Protein AF-A0A1G3L450-F1 (afdb_monomer_lite)

Radius of gyration: 28.8 Å; chains: 1; bounding box: 37×77×89 Å

Secondary structure (DSSP, 8-state):
----------------PPPPPPP-PPPP-----------------------S-------HHHHHHHHHHHHHHHHHHHHHHHTT-HHHHHTTB-HHHHHHHH-HHHHHHHHTSHHHHHTT----SHHHHIIIIIHHHHTT----EEEESSSSEEEEEEEETTEEEEEEEEEEETTEEEE---

Foldseek 3Di:
DDDDDDDDDDDDDDDDDDDDDDDDDDDDDDDDDDDDDDDDDDPPPPPPDDPDPPFADDDPVVFVVVLVQVQVVLVVLLVCLLVLVVVVNCVQADPQRQCQLADQVNQQVVCPPPVNVVVVHGGNGSSSCSNVPVSVPRNDFGFDHWGDPYPFWIFTWGADPNDIDTPFIWGDDDPDIGGHDD

Structure (mmCIF, N/CA/C/O backbone):
data_AF-A0A1G3L450-F1
#
_entry.id   AF-A0A1G3L450-F1
#
loop_
_atom_site.group_PDB
_atom_site.id
_atom_site.type_symbol
_atom_site.label_atom_id
_atom_site.label_alt_id
_atom_site.label_comp_id
_atom_site.label_asym_id
_atom_site.label_entity_id
_atom_site.label_seq_id
_atom_site.pdbx_PDB_ins_code
_atom_site.Cartn_x
_atom_site.Cartn_y
_atom_site.Cartn_z
_atom_site.occupancy
_atom_site.B_iso_or_equiv
_atom_site.auth_seq_id
_atom_site.auth_comp_id
_atom_site.auth_asym_id
_atom_site.auth_atom_id
_atom_site.pdbx_PDB_model_num
ATOM 1 N N . MET A 1 1 ? -15.909 -60.855 -28.533 1.00 38.84 1 MET A N 1
ATOM 2 C CA . MET A 1 1 ? -14.918 -61.752 -27.891 1.00 38.84 1 MET A CA 1
ATOM 3 C C . MET A 1 1 ? -14.149 -60.898 -26.885 1.00 38.84 1 MET A C 1
ATOM 5 O O . MET A 1 1 ? -13.525 -59.952 -27.328 1.00 38.84 1 MET A O 1
ATOM 9 N N . ARG A 1 2 ? -14.494 -60.911 -25.582 1.00 42.00 2 ARG A N 1
ATOM 10 C CA . ARG A 1 2 ? -13.976 -61.802 -24.503 1.00 42.00 2 ARG A CA 1
ATOM 11 C C . ARG A 1 2 ? -12.429 -61.745 -24.442 1.00 42.00 2 ARG A C 1
ATOM 13 O O . ARG A 1 2 ? -11.820 -62.036 -25.458 1.00 42.00 2 ARG A O 1
ATOM 20 N N . PHE A 1 3 ? -11.741 -61.365 -23.359 1.00 41.94 3 PHE A N 1
ATOM 21 C CA . PHE A 1 3 ? -11.877 -61.747 -21.943 1.00 41.94 3 PHE A CA 1
ATOM 22 C C . PHE A 1 3 ? -11.215 -60.715 -20.989 1.00 41.94 3 PHE A C 1
ATOM 24 O O . PHE A 1 3 ? -10.187 -60.141 -21.332 1.00 41.94 3 PHE A O 1
ATOM 31 N N . TYR A 1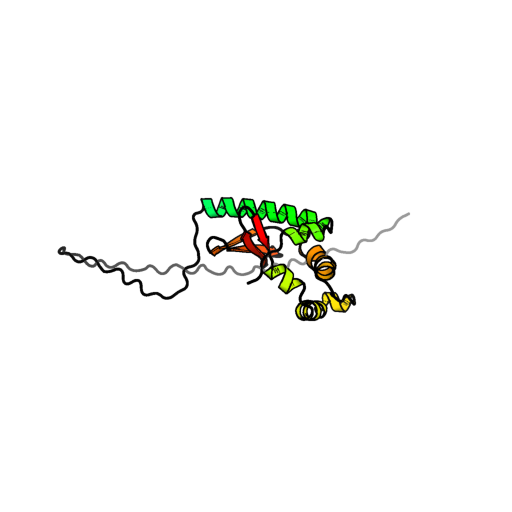 4 ? -11.778 -60.553 -19.782 1.00 45.44 4 TYR A N 1
ATOM 32 C CA . TYR A 1 4 ? -11.133 -59.997 -18.570 1.00 45.44 4 TYR A CA 1
ATOM 33 C C . TYR A 1 4 ? -10.394 -61.106 -17.787 1.00 45.44 4 TYR A C 1
ATOM 35 O O . TYR A 1 4 ? -10.756 -62.278 -17.928 1.00 45.44 4 TYR A O 1
ATOM 43 N N . PRO A 1 5 ? -9.418 -60.748 -16.929 1.00 58.28 5 PRO A N 1
ATOM 44 C CA . PRO A 1 5 ? -9.552 -60.959 -15.465 1.00 58.28 5 PRO A CA 1
ATOM 45 C C . PRO A 1 5 ? -9.053 -59.717 -14.675 1.00 58.28 5 PRO A C 1
ATOM 47 O O . PRO A 1 5 ? -8.165 -59.020 -15.148 1.00 58.28 5 PRO A O 1
ATOM 50 N N . LEU A 1 6 ? -9.624 -59.221 -13.565 1.00 47.88 6 LEU A N 1
ATOM 51 C CA . LEU A 1 6 ? -10.053 -59.770 -12.260 1.00 47.88 6 LEU A CA 1
ATOM 52 C C . LEU A 1 6 ? -8.926 -60.353 -11.392 1.00 47.88 6 LEU A C 1
ATOM 54 O O . LEU A 1 6 ? -8.751 -61.557 -11.457 1.00 47.88 6 LEU A O 1
ATOM 58 N N . ILE A 1 7 ? -8.260 -59.530 -10.556 1.00 49.66 7 ILE A N 1
ATOM 59 C CA . ILE A 1 7 ? -7.525 -59.830 -9.288 1.00 49.66 7 ILE A CA 1
ATOM 60 C C . ILE A 1 7 ? -7.244 -58.454 -8.623 1.00 49.66 7 ILE A C 1
ATOM 62 O O . ILE A 1 7 ? -6.901 -57.529 -9.347 1.00 49.66 7 ILE A O 1
ATOM 66 N N . ALA A 1 8 ? -7.307 -58.157 -7.323 1.00 47.38 8 ALA A N 1
ATOM 67 C CA . ALA A 1 8 ? -7.872 -58.757 -6.121 1.00 47.38 8 ALA A CA 1
ATOM 68 C C . ALA A 1 8 ? -8.053 -57.620 -5.095 1.00 47.38 8 ALA A C 1
ATOM 70 O O . ALA A 1 8 ? -7.337 -56.618 -5.112 1.00 47.38 8 ALA A O 1
ATOM 71 N N . ALA A 1 9 ? -9.015 -57.806 -4.199 1.00 48.72 9 ALA A N 1
ATOM 72 C CA . ALA A 1 9 ? -9.218 -57.002 -3.008 1.00 48.72 9 ALA A CA 1
ATOM 73 C C . ALA A 1 9 ? -8.023 -57.109 -2.044 1.00 48.72 9 ALA A C 1
ATOM 75 O O . ALA A 1 9 ? -7.491 -58.199 -1.844 1.00 48.72 9 ALA A O 1
ATOM 76 N N . SER A 1 10 ? -7.662 -56.008 -1.384 1.00 48.69 10 SER A N 1
ATOM 77 C CA . SER A 1 10 ? -7.021 -56.079 -0.070 1.00 48.69 10 SER A CA 1
ATOM 78 C C . SER A 1 10 ? -7.322 -54.817 0.731 1.00 48.69 10 SER A C 1
ATOM 80 O O . SER A 1 10 ? -6.729 -53.757 0.541 1.00 48.69 10 SER A O 1
ATOM 82 N N . SER A 1 11 ? -8.321 -54.951 1.598 1.00 50.66 11 SER A N 1
ATOM 83 C CA . SER A 1 11 ? -8.621 -54.030 2.682 1.00 50.66 11 SER A CA 1
ATOM 84 C C . SER A 1 11 ? -7.479 -54.065 3.692 1.00 50.66 11 SER A C 1
ATOM 86 O O . SER A 1 11 ? -7.188 -55.123 4.246 1.00 50.66 11 SER A O 1
ATOM 88 N N . PHE A 1 12 ? -6.884 -52.914 3.995 1.00 51.00 12 PHE A N 1
ATOM 89 C CA . PHE A 1 12 ? -6.103 -52.749 5.215 1.00 51.00 12 PHE A CA 1
ATOM 90 C C . PHE A 1 12 ? -6.686 -51.586 6.017 1.00 51.00 12 PHE A C 1
ATOM 92 O O . PHE A 1 12 ? -6.428 -50.414 5.751 1.00 51.00 12 PHE A O 1
ATOM 99 N N . LEU A 1 13 ? -7.538 -51.949 6.978 1.00 51.47 13 LEU A N 1
ATOM 100 C CA . LEU A 1 13 ? -7.906 -51.104 8.105 1.00 51.47 13 LEU A CA 1
ATOM 101 C C . LEU A 1 13 ? -6.636 -50.845 8.928 1.00 51.47 13 LEU A C 1
ATOM 103 O O . LEU A 1 13 ? -6.092 -51.776 9.516 1.00 51.47 13 LEU A O 1
ATOM 107 N N . PHE A 1 14 ? -6.212 -49.589 9.035 1.00 53.44 14 PHE A N 1
ATOM 108 C CA . PHE A 1 14 ? -5.390 -49.133 10.154 1.00 53.44 14 PHE A CA 1
ATOM 109 C C . PHE A 1 14 ? -6.150 -48.038 10.897 1.00 53.44 14 PHE A C 1
ATOM 111 O O . PHE A 1 14 ? -6.186 -46.875 10.501 1.00 53.44 14 PHE A O 1
ATOM 118 N N . LEU A 1 15 ? -6.795 -48.465 11.980 1.00 52.72 15 LEU A N 1
ATOM 119 C CA . LEU A 1 15 ? -7.301 -47.614 13.044 1.00 52.72 15 LEU A CA 1
ATOM 120 C C . LEU A 1 15 ? -6.096 -47.110 13.849 1.00 52.72 15 LEU A C 1
ATOM 122 O O . LEU A 1 15 ? -5.548 -47.851 14.660 1.00 52.72 15 LEU A O 1
ATOM 126 N N . PHE A 1 16 ? -5.694 -45.856 13.650 1.00 52.50 16 PHE A N 1
ATOM 127 C CA . PHE A 1 16 ? -4.880 -45.138 14.629 1.00 52.50 16 PHE A CA 1
ATOM 128 C C . PHE A 1 16 ? -5.783 -44.156 15.369 1.00 52.50 16 PHE A C 1
ATOM 130 O O . PHE A 1 16 ? -6.000 -43.022 14.947 1.00 52.50 16 PHE A O 1
ATOM 137 N N . GLY A 1 17 ? -6.354 -44.646 16.471 1.00 45.62 17 GLY A N 1
ATOM 138 C CA . GLY A 1 17 ? -6.965 -43.808 17.490 1.00 45.62 17 GLY A CA 1
ATOM 139 C C . GLY A 1 17 ? -5.877 -42.989 18.177 1.00 45.62 17 GLY A C 1
ATOM 140 O O . GLY A 1 17 ? -4.948 -43.547 18.756 1.00 45.62 17 GLY A O 1
ATOM 141 N N . CYS A 1 18 ? -5.987 -41.665 18.097 1.00 52.97 18 CYS A N 1
ATOM 142 C CA . CYS A 1 18 ? -5.176 -40.763 18.899 1.00 52.97 18 CYS A CA 1
ATOM 143 C C . CYS A 1 18 ? -5.805 -40.694 20.306 1.00 52.97 18 CYS A C 1
ATOM 145 O O . CYS A 1 18 ? -6.993 -40.369 20.409 1.00 52.97 18 CYS A O 1
ATOM 147 N N . PRO A 1 19 ? -5.078 -41.046 21.380 1.00 56.50 19 PRO A N 1
ATOM 148 C CA . PRO A 1 19 ? -5.605 -41.005 22.736 1.00 56.50 19 PRO A CA 1
ATOM 149 C C . PRO A 1 19 ? -5.961 -39.569 23.140 1.00 56.50 19 PRO A C 1
ATOM 151 O O . PRO A 1 19 ? -5.159 -38.644 23.025 1.00 56.50 19 PRO A O 1
ATOM 154 N N . SER A 1 20 ? -7.196 -39.416 23.619 1.00 55.06 20 SER A N 1
ATOM 155 C CA . SER A 1 20 ? -7.748 -38.196 24.200 1.00 55.06 20 SER A CA 1
ATOM 156 C C . SER A 1 20 ? -6.880 -37.713 25.364 1.00 55.06 20 SER A C 1
ATOM 158 O O . SER A 1 20 ? -6.694 -38.427 26.348 1.00 55.06 20 SER A O 1
ATOM 160 N N . VAL A 1 21 ? -6.386 -36.479 25.267 1.00 68.25 21 VAL A N 1
ATOM 161 C CA . VAL A 1 21 ? -5.742 -35.758 26.371 1.00 68.25 21 VAL A CA 1
ATOM 162 C C . VAL A 1 21 ? -6.796 -35.506 27.461 1.00 68.25 21 VAL A C 1
ATOM 164 O O . VAL A 1 21 ? -7.878 -35.008 27.136 1.00 68.25 21 VAL A O 1
ATOM 167 N N . PRO A 1 22 ? -6.545 -35.849 28.736 1.00 67.62 22 PRO A N 1
ATOM 168 C CA . PRO A 1 22 ? -7.497 -35.571 29.803 1.00 67.62 22 PRO A CA 1
ATOM 169 C C . PRO A 1 22 ? -7.557 -34.059 30.097 1.00 67.62 22 PRO A C 1
ATOM 171 O O . PRO A 1 22 ? -6.515 -33.397 30.130 1.00 67.62 22 PRO A O 1
ATOM 174 N N . PRO A 1 23 ? -8.753 -33.493 30.331 1.00 58.28 23 PRO A N 1
ATOM 175 C CA . PRO A 1 23 ? -8.904 -32.092 30.699 1.00 58.28 23 PRO A CA 1
ATOM 176 C C . PRO A 1 23 ? -8.282 -31.835 32.075 1.00 58.28 23 PRO A C 1
ATOM 178 O O . PRO A 1 23 ? -8.547 -32.544 33.045 1.00 58.28 23 PRO A O 1
ATOM 181 N N . LYS A 1 24 ? -7.449 -30.795 32.156 1.00 52.53 24 LYS A N 1
ATOM 182 C CA . LYS A 1 24 ? -6.874 -30.301 33.407 1.00 52.53 24 LYS A CA 1
ATOM 183 C C . LYS A 1 24 ? -8.011 -29.724 34.251 1.00 52.53 24 LYS A C 1
ATOM 185 O O . LYS A 1 24 ? -8.557 -28.674 33.923 1.00 52.53 24 LYS A O 1
ATOM 190 N N . THR A 1 25 ? -8.388 -30.441 35.303 1.00 58.53 25 THR A N 1
ATOM 191 C CA . THR A 1 25 ? -9.380 -30.012 36.290 1.00 58.53 25 THR A CA 1
ATOM 192 C C . THR A 1 25 ? -8.998 -28.633 36.842 1.00 58.53 25 THR A C 1
ATOM 194 O O . THR A 1 25 ? -7.831 -28.439 37.202 1.00 58.53 25 THR A O 1
ATOM 197 N N . PRO A 1 26 ? -9.927 -27.663 36.918 1.00 55.09 26 PRO A N 1
ATOM 198 C CA . PRO A 1 26 ? -9.661 -26.406 37.599 1.00 55.09 26 PRO A CA 1
ATOM 199 C C . PRO A 1 26 ? -9.478 -26.682 39.093 1.00 55.09 26 PRO A C 1
ATOM 201 O O . PRO A 1 26 ? -10.308 -27.339 39.722 1.00 55.09 26 PRO A O 1
ATOM 204 N N . VAL A 1 27 ? -8.361 -26.208 39.642 1.00 54.88 27 VAL A N 1
ATOM 205 C CA . VAL A 1 27 ? -8.079 -26.237 41.079 1.00 54.88 27 VAL A CA 1
ATOM 206 C C . VAL A 1 27 ? -9.135 -25.373 41.781 1.00 54.88 27 VAL A C 1
ATOM 208 O O . VAL A 1 27 ? -9.261 -24.197 41.431 1.00 54.88 27 VAL A O 1
ATOM 211 N N . PRO A 1 28 ? -9.902 -25.915 42.741 1.00 47.66 28 PRO A N 1
ATOM 212 C CA . PRO A 1 28 ? -10.800 -25.119 43.568 1.00 47.66 28 PRO A CA 1
ATOM 213 C C . PRO A 1 28 ? -9.979 -24.155 44.427 1.00 47.66 28 PRO A C 1
ATOM 215 O O . PRO A 1 28 ? -9.139 -24.585 45.216 1.00 47.66 28 PRO A O 1
ATOM 218 N N . VAL A 1 29 ? -10.200 -22.851 44.265 1.00 52.44 29 VAL A N 1
ATOM 219 C CA . VAL A 1 29 ? -9.682 -21.857 45.207 1.00 52.44 29 VAL A CA 1
ATOM 220 C C . VAL A 1 29 ? -10.580 -21.910 46.438 1.00 52.44 29 VAL A C 1
ATOM 222 O O . VAL A 1 29 ? -11.755 -21.553 46.385 1.00 52.44 29 VAL A O 1
ATOM 225 N N . GLU A 1 30 ? -10.022 -22.427 47.524 1.00 56.81 30 GLU A N 1
ATOM 226 C CA . GLU A 1 30 ? -10.624 -22.475 48.849 1.00 56.81 30 GLU A CA 1
ATOM 227 C C . GLU A 1 30 ? -10.837 -21.043 49.362 1.00 56.81 30 GLU A C 1
ATOM 229 O O . GLU A 1 30 ? -9.890 -20.319 49.669 1.00 56.81 30 GLU A O 1
ATOM 234 N N . VAL A 1 31 ? -12.098 -20.611 49.400 1.00 49.47 31 VAL A N 1
ATOM 235 C CA . VAL A 1 31 ? -12.506 -19.347 50.014 1.00 49.47 31 VAL A CA 1
ATOM 236 C C . VAL A 1 31 ? -12.701 -19.613 51.499 1.00 49.47 31 VAL A C 1
ATOM 238 O O . VAL A 1 31 ? -13.684 -20.247 51.879 1.00 49.47 31 VAL A O 1
ATOM 241 N N . ASN A 1 32 ? -11.789 -19.121 52.337 1.00 42.22 32 ASN A N 1
ATOM 242 C CA . ASN A 1 32 ? -12.030 -19.042 53.775 1.00 42.22 32 ASN A CA 1
ATOM 243 C C . ASN A 1 32 ? -12.382 -17.593 54.162 1.00 42.22 32 ASN A C 1
ATOM 245 O O . ASN A 1 32 ? -11.710 -16.666 53.700 1.00 42.22 32 ASN A O 1
ATOM 249 N N . PRO A 1 33 ? -13.441 -17.367 54.962 1.00 49.62 33 PRO A N 1
ATOM 250 C CA . PRO A 1 33 ? -13.983 -16.041 55.203 1.00 49.62 33 PRO A CA 1
ATOM 251 C C . PRO A 1 33 ? -13.244 -15.372 56.363 1.00 49.62 33 PRO A C 1
ATOM 253 O O . PRO A 1 33 ? -13.138 -15.940 57.449 1.00 49.62 33 PRO A O 1
ATOM 256 N N . VAL A 1 34 ? -12.783 -14.136 56.168 1.00 41.06 34 VAL A N 1
ATOM 257 C CA . VAL A 1 34 ? -12.392 -13.272 57.288 1.00 41.06 34 VAL A CA 1
ATOM 258 C C . VAL A 1 34 ? -13.417 -12.157 57.412 1.00 41.06 34 VAL A C 1
ATOM 260 O O . VAL A 1 34 ? -13.650 -11.369 56.499 1.00 41.06 34 VAL A O 1
ATOM 263 N N . ILE A 1 35 ? -14.075 -12.197 58.563 1.00 38.91 35 ILE A N 1
ATOM 264 C CA . ILE A 1 35 ? -15.167 -11.353 59.027 1.00 38.91 35 ILE A CA 1
ATOM 265 C C . ILE A 1 35 ? -14.649 -9.927 59.271 1.00 38.91 35 ILE A C 1
ATOM 267 O O . ILE A 1 35 ? -13.615 -9.732 59.907 1.00 38.91 35 ILE A O 1
ATOM 271 N N . VAL A 1 36 ? -15.399 -8.948 58.763 1.00 44.38 36 VAL A N 1
ATOM 272 C CA . VAL A 1 36 ? -15.220 -7.497 58.960 1.00 44.38 36 VAL A CA 1
ATOM 273 C C . VAL A 1 36 ? -15.537 -7.120 60.417 1.00 44.38 36 VAL A C 1
ATOM 275 O O . VAL A 1 36 ? -16.415 -7.739 61.024 1.00 44.38 36 VAL A O 1
ATOM 278 N N . PRO A 1 37 ? -14.930 -6.055 60.966 1.00 44.12 37 PRO A N 1
ATOM 279 C CA . PRO A 1 37 ? -15.803 -4.930 61.307 1.00 44.12 37 PRO A CA 1
ATOM 280 C C . PRO A 1 37 ? -15.290 -3.552 60.859 1.00 44.12 37 PRO A C 1
ATOM 282 O O . PRO A 1 37 ? -14.105 -3.241 60.874 1.00 44.12 37 PRO A O 1
ATOM 285 N N . ASP A 1 38 ? -16.292 -2.779 60.462 1.00 40.66 38 ASP A N 1
ATOM 286 C CA . ASP A 1 38 ? -16.395 -1.424 59.930 1.00 40.66 38 ASP A CA 1
ATOM 287 C C . ASP A 1 38 ? -15.655 -0.305 60.703 1.00 40.66 38 ASP A C 1
ATOM 289 O O . ASP A 1 38 ? -15.667 -0.284 61.934 1.00 40.66 38 ASP A O 1
ATOM 293 N N . ALA A 1 39 ? -15.090 0.648 59.945 1.00 41.28 39 ALA A N 1
ATOM 294 C CA . ALA A 1 39 ? -15.322 2.103 60.039 1.00 41.28 39 ALA A CA 1
ATOM 295 C C . ALA A 1 39 ? -14.060 2.988 59.903 1.00 41.28 39 ALA A C 1
ATOM 297 O O . ALA A 1 39 ? -13.070 2.817 60.609 1.00 41.28 39 ALA A O 1
ATOM 298 N N . ALA A 1 40 ? -14.229 4.035 59.081 1.00 38.66 40 ALA A N 1
ATOM 299 C CA . ALA A 1 40 ? -13.480 5.298 58.970 1.00 38.66 40 ALA A CA 1
ATOM 300 C C . ALA A 1 40 ? -12.525 5.458 57.766 1.00 38.66 40 ALA A C 1
ATOM 302 O O . ALA A 1 40 ? -11.411 4.951 57.750 1.00 38.66 40 ALA A O 1
ATOM 303 N N . ASN A 1 41 ? -13.007 6.255 56.797 1.00 46.41 41 ASN A N 1
ATOM 304 C CA . ASN A 1 41 ? -12.290 7.195 55.923 1.00 46.41 41 ASN A CA 1
ATOM 305 C C . ASN A 1 41 ? -10.787 6.966 55.726 1.00 46.41 41 ASN A C 1
ATOM 307 O O . ASN A 1 41 ? -10.017 7.210 56.647 1.00 46.41 41 ASN A O 1
ATOM 311 N N . HIS A 1 42 ? -10.390 6.671 54.490 1.00 39.59 42 HIS A N 1
ATOM 312 C CA . HIS A 1 42 ? -9.434 7.449 53.691 1.00 39.59 42 HIS A CA 1
ATOM 313 C C . HIS A 1 42 ? -9.530 6.910 52.259 1.00 39.59 42 HIS A C 1
ATOM 315 O O . HIS A 1 42 ? -9.377 5.708 52.044 1.00 39.59 42 HIS A O 1
ATOM 321 N N . ASP A 1 43 ? -9.802 7.785 51.291 1.00 50.69 43 ASP A N 1
ATOM 322 C CA . ASP A 1 43 ? -9.648 7.460 49.875 1.00 50.69 43 ASP A CA 1
ATOM 323 C C . ASP A 1 43 ? -8.242 6.886 49.645 1.00 50.69 43 ASP A C 1
ATOM 325 O O . ASP A 1 43 ? -7.252 7.554 49.974 1.00 50.69 43 ASP A O 1
ATOM 329 N N . PRO A 1 44 ? -8.089 5.682 49.069 1.00 44.09 44 PRO A N 1
ATOM 330 C CA . PRO A 1 44 ? -6.796 5.278 48.570 1.00 44.09 44 PRO A CA 1
ATOM 331 C C . PRO A 1 44 ? -6.544 6.092 47.305 1.00 44.09 44 PRO A C 1
ATOM 333 O O . PRO A 1 44 ? -7.145 5.854 46.254 1.00 44.09 44 PRO A O 1
ATOM 336 N N . ILE A 1 45 ? -5.639 7.065 47.435 1.00 43.00 45 ILE A N 1
ATOM 337 C CA . ILE A 1 45 ? -4.822 7.606 46.350 1.00 43.00 45 ILE A CA 1
ATOM 338 C C . ILE A 1 45 ? -4.552 6.453 45.386 1.00 43.00 45 ILE A C 1
ATOM 340 O O . ILE A 1 45 ? -3.847 5.505 45.730 1.00 43.00 45 ILE A O 1
ATOM 344 N N . THR A 1 46 ? -5.160 6.501 44.200 1.00 37.84 46 THR A N 1
ATOM 345 C CA . THR A 1 46 ? -4.825 5.554 43.144 1.00 37.84 46 THR A CA 1
ATOM 346 C C . THR A 1 46 ? -3.405 5.885 42.723 1.00 37.84 46 THR A C 1
ATOM 348 O O . THR A 1 46 ? -3.155 6.812 41.955 1.00 37.84 46 THR A O 1
ATOM 351 N N . THR A 1 47 ? -2.463 5.150 43.303 1.00 39.62 47 THR A N 1
ATOM 352 C CA . THR A 1 47 ? -1.090 5.033 42.843 1.00 39.62 47 THR A CA 1
ATOM 353 C C . THR A 1 47 ? -1.136 4.437 41.440 1.00 39.62 47 THR A C 1
ATOM 355 O O . THR A 1 47 ? -1.095 3.225 41.261 1.00 39.62 47 THR A O 1
ATOM 358 N N . ILE A 1 48 ? -1.273 5.286 40.424 1.00 45.62 48 ILE A N 1
ATOM 359 C CA . ILE A 1 48 ? -0.925 4.922 39.052 1.00 45.62 48 ILE A CA 1
ATOM 360 C C . ILE A 1 48 ? 0.589 5.017 38.946 1.00 45.62 48 ILE A C 1
ATOM 362 O O . ILE A 1 48 ? 1.145 6.016 38.503 1.00 45.62 48 ILE A O 1
ATOM 366 N N . ASP A 1 49 ? 1.244 3.955 39.398 1.00 46.00 49 ASP A N 1
ATOM 367 C CA . ASP A 1 49 ? 2.567 3.608 38.917 1.00 46.00 49 ASP A CA 1
ATOM 368 C C . ASP A 1 49 ? 2.439 2.290 38.155 1.00 46.00 49 ASP A C 1
ATOM 370 O O . ASP A 1 49 ? 2.224 1.220 38.724 1.00 46.00 49 ASP A O 1
ATOM 374 N N . THR A 1 50 ? 2.441 2.384 36.831 1.00 41.72 50 THR A N 1
ATOM 375 C CA . THR A 1 50 ? 2.783 1.272 35.941 1.00 41.72 50 THR A CA 1
ATOM 376 C C . THR A 1 50 ? 3.104 1.860 34.580 1.00 41.72 50 THR A C 1
ATOM 378 O O . THR A 1 50 ? 2.254 2.075 33.717 1.00 41.72 50 THR A O 1
ATOM 381 N N . THR A 1 51 ? 4.388 2.155 34.422 1.00 51.91 51 THR A N 1
ATOM 382 C CA . THR A 1 51 ? 5.027 2.479 33.152 1.00 51.91 51 THR A CA 1
ATOM 383 C C . THR A 1 51 ? 4.989 1.236 32.258 1.00 51.91 51 THR A C 1
ATOM 385 O O . THR A 1 51 ? 5.934 0.456 32.194 1.00 51.91 51 THR A O 1
ATOM 388 N N . GLN A 1 52 ? 3.857 1.030 31.591 1.00 43.09 52 GLN A N 1
ATOM 389 C CA . GLN A 1 52 ? 3.685 0.113 30.471 1.00 43.09 52 GLN A CA 1
ATOM 390 C C . GLN A 1 52 ? 2.883 0.891 29.419 1.00 43.09 52 GLN A C 1
ATOM 392 O O . GLN A 1 52 ? 1.861 1.474 29.786 1.00 43.09 52 GLN A O 1
ATOM 397 N N . PRO A 1 53 ? 3.330 0.988 28.150 1.00 47.06 53 PRO A N 1
ATOM 398 C CA . PRO A 1 53 ? 2.598 1.744 27.140 1.00 47.06 53 PRO A CA 1
ATOM 399 C C . PRO A 1 53 ? 1.174 1.195 27.056 1.00 47.06 53 PRO A C 1
ATOM 401 O O . PRO A 1 53 ? 0.976 0.037 26.683 1.00 47.06 53 PRO A O 1
ATOM 404 N N . GLN A 1 54 ? 0.189 1.990 27.471 1.00 56.00 54 GLN A N 1
ATOM 405 C CA . GLN A 1 54 ? -1.206 1.597 27.346 1.00 56.00 54 GLN A CA 1
ATOM 406 C C . GLN A 1 54 ? -1.502 1.462 25.854 1.00 56.00 54 GLN A C 1
ATOM 408 O O . GLN A 1 54 ? -1.213 2.373 25.077 1.00 56.00 54 GLN A O 1
ATOM 413 N N . ALA A 1 55 ? -2.030 0.306 25.447 1.00 67.69 55 ALA A N 1
ATOM 414 C CA . ALA A 1 55 ? -2.518 0.130 24.089 1.00 67.69 55 ALA A CA 1
ATOM 415 C C . ALA A 1 55 ? -3.527 1.246 23.793 1.00 67.69 55 ALA A C 1
ATOM 417 O O . ALA A 1 55 ? -4.365 1.566 24.638 1.00 67.69 55 ALA A O 1
ATOM 418 N N . PHE A 1 56 ? -3.434 1.858 22.616 1.00 88.50 56 PHE A N 1
ATOM 419 C CA . PHE A 1 56 ? -4.371 2.901 22.238 1.00 88.50 56 PHE A CA 1
ATOM 420 C C . PHE A 1 56 ? -5.738 2.260 21.963 1.00 88.50 56 PHE A C 1
ATOM 422 O O . PHE A 1 56 ? -5.948 1.618 20.934 1.00 88.50 56 PHE A O 1
ATOM 429 N N . VAL A 1 57 ? -6.652 2.382 22.925 1.00 91.62 57 VAL A N 1
ATOM 430 C CA . VAL A 1 57 ? -7.995 1.796 22.860 1.00 91.62 57 VAL A CA 1
ATOM 431 C C . VAL A 1 57 ? -9.001 2.874 22.478 1.00 91.62 57 VAL A C 1
ATOM 433 O O . VAL A 1 57 ? -9.024 3.960 23.052 1.00 91.62 57 VAL A O 1
ATOM 436 N N . VAL A 1 58 ? -9.864 2.545 21.521 1.00 94.94 58 VAL A N 1
ATOM 437 C CA . VAL A 1 58 ? -10.988 3.380 21.084 1.00 94.94 58 VAL A CA 1
ATOM 438 C C . VAL A 1 58 ? -12.315 2.712 21.437 1.00 94.94 58 VAL A C 1
ATOM 440 O O . VAL A 1 58 ? -12.355 1.523 21.755 1.00 94.94 58 VAL A O 1
ATOM 443 N N . SER A 1 59 ? -13.420 3.458 21.366 1.00 97.31 59 SER A N 1
ATOM 444 C CA . SER A 1 59 ? -14.751 2.855 21.476 1.00 97.31 59 SER A CA 1
ATOM 445 C C . SER A 1 59 ? -15.037 1.924 20.291 1.00 97.31 59 SER A C 1
ATOM 447 O O . SER A 1 59 ? -14.502 2.111 19.195 1.00 97.31 59 SER A O 1
ATOM 449 N N . GLN A 1 60 ? -15.934 0.953 20.491 1.00 97.44 60 GLN A N 1
ATOM 450 C CA . GLN A 1 60 ? -16.355 0.032 19.429 1.00 97.44 60 GLN A CA 1
ATOM 451 C C . GLN A 1 60 ? -16.918 0.779 18.211 1.00 97.44 60 GLN A C 1
ATOM 453 O O . GLN A 1 60 ? -16.595 0.451 17.078 1.00 97.44 60 GLN A O 1
ATOM 458 N N . GLU A 1 61 ? -17.688 1.845 18.435 1.00 98.06 61 GLU A N 1
ATOM 459 C CA . GLU A 1 61 ? -18.236 2.674 17.357 1.00 98.06 61 GLU A CA 1
ATOM 460 C C . GLU A 1 61 ? -17.136 3.331 16.504 1.00 98.06 61 GLU A C 1
ATOM 462 O O . GLU A 1 61 ? -17.209 3.331 15.273 1.00 98.06 61 GLU A O 1
ATOM 467 N N . VAL A 1 62 ? -16.092 3.877 17.144 1.00 97.75 62 VAL A N 1
ATOM 468 C CA . VAL A 1 62 ? -14.951 4.474 16.432 1.00 97.75 62 VAL A CA 1
ATOM 469 C C . VAL A 1 62 ? -14.196 3.405 15.651 1.00 97.75 62 VAL A C 1
ATOM 471 O O . VAL A 1 62 ? -13.806 3.659 14.508 1.00 97.75 62 VAL A O 1
ATOM 474 N N . TYR A 1 63 ? -14.024 2.220 16.239 1.00 98.00 63 TYR A N 1
ATOM 475 C CA . TYR A 1 63 ? -13.410 1.080 15.571 1.00 98.00 63 TYR A CA 1
ATOM 476 C C . TYR A 1 63 ? -14.192 0.674 14.320 1.00 98.00 63 TYR A C 1
ATOM 478 O O . TYR A 1 63 ? -13.632 0.701 13.227 1.00 98.00 63 TYR A O 1
ATOM 486 N N . ASP A 1 64 ? -15.484 0.370 14.459 1.00 98.44 64 ASP A N 1
ATOM 487 C CA . ASP A 1 64 ? -16.332 -0.140 13.378 1.00 98.44 64 ASP A CA 1
ATOM 488 C C . ASP A 1 64 ? -16.418 0.854 12.219 1.00 98.44 64 ASP A C 1
ATOM 490 O O . ASP A 1 64 ? -16.262 0.483 11.053 1.00 98.44 64 ASP A O 1
ATOM 494 N N . ARG A 1 65 ? -16.589 2.145 12.531 1.00 98.25 65 ARG A N 1
ATOM 495 C CA . ARG A 1 65 ? -16.586 3.206 11.519 1.00 98.25 65 ARG A CA 1
ATOM 496 C C . ARG A 1 65 ? -15.255 3.258 10.773 1.00 98.25 65 ARG A C 1
ATOM 498 O O . ARG A 1 65 ? -15.237 3.306 9.546 1.00 98.25 65 ARG A O 1
ATOM 505 N N . THR A 1 66 ? -14.143 3.245 11.503 1.00 98.19 66 THR A N 1
ATOM 506 C CA . THR A 1 66 ? -12.803 3.345 10.907 1.00 98.19 66 THR A CA 1
ATOM 507 C C . THR A 1 66 ? -12.464 2.104 10.086 1.00 98.19 66 THR A C 1
ATOM 509 O O . THR A 1 66 ? -11.902 2.219 8.998 1.00 98.19 66 THR A O 1
ATOM 512 N N . PHE A 1 67 ? -12.871 0.922 10.549 1.00 98.56 67 PHE A N 1
ATOM 513 C CA . PHE A 1 67 ? -12.727 -0.330 9.815 1.00 98.56 67 PHE A CA 1
ATOM 514 C C . PHE A 1 67 ? -13.443 -0.258 8.463 1.00 98.56 67 PHE A C 1
ATOM 516 O O . PHE A 1 67 ? -12.833 -0.539 7.434 1.00 98.56 67 PHE A O 1
ATOM 523 N N . GLN A 1 68 ? -14.697 0.204 8.438 1.00 98.50 68 GLN A N 1
ATOM 524 C CA . GLN A 1 68 ? -15.461 0.367 7.196 1.00 98.50 68 GLN A CA 1
ATOM 525 C C . GLN A 1 68 ? -14.833 1.389 6.237 1.00 98.50 68 GLN A C 1
ATOM 527 O O . GLN A 1 68 ? -14.854 1.198 5.020 1.00 98.50 68 GLN A O 1
ATOM 532 N N . GLU A 1 69 ? -14.284 2.492 6.752 1.00 98.31 69 GLU A N 1
ATOM 533 C CA . GLU A 1 69 ? -13.561 3.468 5.928 1.00 98.31 69 GLU A CA 1
ATOM 534 C C . GLU A 1 69 ? -12.319 2.846 5.273 1.00 98.31 69 GLU A C 1
ATOM 536 O O . GLU A 1 69 ? -12.082 3.033 4.077 1.00 98.31 69 GLU A O 1
ATOM 541 N N . ILE A 1 70 ? -11.547 2.076 6.039 1.00 98.62 70 ILE A N 1
ATOM 542 C CA . ILE A 1 70 ? -10.311 1.440 5.571 1.00 98.62 70 ILE A CA 1
ATOM 543 C C . ILE A 1 70 ? -10.610 0.281 4.619 1.00 98.62 70 ILE A C 1
ATOM 545 O O . ILE A 1 70 ? -9.902 0.110 3.630 1.00 98.62 70 ILE A O 1
ATOM 549 N N . GLU A 1 71 ? -11.679 -0.478 4.844 1.00 98.56 71 GLU A N 1
ATOM 550 C CA . GLU A 1 71 ? -12.129 -1.525 3.924 1.00 98.56 71 GLU A CA 1
ATOM 551 C C . GLU A 1 71 ? -12.493 -0.945 2.546 1.00 98.56 71 GLU A C 1
ATOM 553 O O . GLU A 1 71 ? -12.073 -1.467 1.506 1.00 98.56 71 GLU A O 1
ATOM 558 N N . LYS A 1 72 ? -13.201 0.194 2.518 1.00 98.50 72 LYS A N 1
ATOM 559 C CA . LYS A 1 72 ? -13.508 0.925 1.275 1.00 98.50 72 LYS A CA 1
ATOM 560 C C . LYS A 1 72 ? -12.246 1.451 0.593 1.00 98.50 72 LYS A C 1
ATOM 562 O O . LYS A 1 72 ? -12.123 1.347 -0.632 1.00 98.50 72 LYS A O 1
ATOM 567 N N . LEU A 1 73 ? -11.297 1.984 1.369 1.00 98.56 73 LEU A N 1
ATOM 568 C CA . LEU A 1 73 ? -9.992 2.391 0.849 1.00 98.56 73 LEU A CA 1
ATOM 569 C C . LEU A 1 73 ? -9.273 1.199 0.203 1.00 98.56 73 LEU A C 1
ATOM 571 O O . LEU A 1 73 ? -8.851 1.302 -0.943 1.00 98.56 73 LEU A O 1
ATOM 575 N N . ILE A 1 74 ? -9.170 0.063 0.894 1.00 98.50 74 ILE A N 1
ATOM 576 C CA . ILE A 1 74 ? -8.483 -1.135 0.387 1.00 98.50 74 ILE A CA 1
ATOM 577 C C . ILE A 1 74 ? -9.158 -1.661 -0.878 1.00 98.50 74 ILE A C 1
ATOM 579 O O . ILE A 1 74 ? -8.468 -1.986 -1.837 1.00 98.50 74 ILE A O 1
ATOM 583 N N . THR A 1 75 ? -10.489 -1.665 -0.941 1.00 98.44 75 THR A N 1
ATOM 584 C CA . THR A 1 75 ? -11.227 -2.034 -2.163 1.00 98.44 75 THR A CA 1
ATOM 585 C C . THR A 1 75 ? -10.873 -1.118 -3.341 1.00 98.44 75 THR A C 1
ATOM 587 O O . THR A 1 75 ? -10.652 -1.580 -4.465 1.00 98.44 75 THR A O 1
ATOM 590 N N . THR A 1 76 ? -10.759 0.187 -3.080 1.00 98.50 76 THR A N 1
ATOM 591 C CA . THR A 1 76 ? -10.335 1.172 -4.085 1.00 98.50 76 THR A CA 1
ATOM 592 C C . THR A 1 76 ? -8.898 0.906 -4.535 1.00 98.50 76 THR A C 1
ATOM 594 O O . THR A 1 76 ? -8.635 0.807 -5.732 1.00 98.50 76 THR A O 1
ATOM 597 N N . LEU A 1 77 ? -7.975 0.712 -3.588 1.00 98.69 77 LEU A N 1
ATOM 598 C CA . LEU A 1 77 ? -6.574 0.403 -3.871 1.00 98.69 77 LEU A CA 1
ATOM 599 C C . LEU A 1 77 ? -6.432 -0.890 -4.674 1.00 98.69 77 LEU A C 1
ATOM 601 O O . LEU A 1 77 ? -5.712 -0.889 -5.666 1.00 98.69 77 LEU A O 1
ATOM 605 N N . ASN A 1 78 ? -7.139 -1.960 -4.306 1.00 98.69 78 ASN A N 1
ATOM 606 C CA . ASN A 1 78 ? -7.139 -3.226 -5.038 1.00 98.69 78 ASN A CA 1
ATOM 607 C C . ASN A 1 78 ? -7.503 -3.016 -6.509 1.00 98.69 78 ASN A C 1
ATOM 609 O O . ASN A 1 78 ? -6.795 -3.510 -7.380 1.00 98.69 78 ASN A O 1
ATOM 613 N N . THR A 1 79 ? -8.550 -2.228 -6.781 1.00 98.56 79 THR A N 1
ATOM 614 C CA . THR A 1 79 ? -8.975 -1.897 -8.151 1.00 98.56 79 THR A CA 1
ATOM 615 C C . THR A 1 79 ? -7.865 -1.164 -8.905 1.00 98.56 79 THR A C 1
ATOM 617 O O . THR A 1 79 ? -7.436 -1.608 -9.966 1.00 98.56 79 THR A O 1
ATOM 620 N N . LEU A 1 80 ? -7.318 -0.090 -8.324 1.00 98.75 80 LEU A N 1
ATOM 621 C CA . LEU A 1 80 ? -6.231 0.680 -8.943 1.00 98.75 80 LEU A CA 1
ATOM 622 C C . LEU A 1 80 ? -4.980 -0.172 -9.196 1.00 98.75 80 LEU A C 1
ATOM 624 O O . LEU A 1 80 ? -4.324 -0.030 -10.226 1.00 98.75 80 LEU A O 1
ATOM 628 N N . ILE A 1 81 ? -4.647 -1.057 -8.258 1.00 98.69 81 ILE A N 1
ATOM 629 C CA . ILE A 1 81 ? -3.488 -1.945 -8.321 1.00 98.69 81 ILE A CA 1
ATOM 630 C C . ILE A 1 81 ? -3.699 -3.028 -9.388 1.00 98.69 81 ILE A C 1
ATOM 632 O O . ILE A 1 81 ? -2.802 -3.255 -10.201 1.00 98.69 81 ILE A O 1
ATOM 636 N N . ALA A 1 82 ? -4.868 -3.672 -9.426 1.00 98.38 82 ALA A N 1
ATOM 637 C CA . ALA A 1 82 ? -5.212 -4.676 -10.433 1.00 98.38 82 ALA A CA 1
ATOM 638 C C . ALA A 1 82 ? -5.173 -4.086 -11.854 1.00 98.38 82 ALA A C 1
ATOM 640 O O . ALA A 1 82 ? -4.586 -4.689 -12.755 1.00 98.38 82 ALA A O 1
ATOM 641 N N . ASP A 1 83 ? -5.675 -2.859 -12.012 1.00 98.50 83 ASP A N 1
ATOM 642 C CA . ASP A 1 83 ? -5.682 -2.107 -13.272 1.00 98.50 83 ASP A CA 1
ATOM 643 C C . ASP A 1 83 ? -4.344 -1.406 -13.578 1.00 98.50 83 ASP A C 1
ATOM 645 O O . ASP A 1 83 ? -4.220 -0.682 -14.568 1.00 98.50 83 ASP A O 1
ATOM 649 N N . ARG A 1 84 ? -3.320 -1.603 -12.736 1.00 98.50 84 ARG A N 1
ATOM 650 C CA . ARG A 1 84 ? -1.968 -1.028 -12.876 1.00 98.50 84 ARG A CA 1
ATOM 651 C C . ARG A 1 84 ? -1.951 0.506 -12.974 1.00 98.50 84 ARG A C 1
ATOM 653 O O . ARG A 1 84 ? -1.069 1.086 -13.609 1.00 98.50 84 ARG A O 1
ATOM 660 N N . ARG A 1 85 ? -2.888 1.187 -12.313 1.00 98.69 85 ARG A N 1
ATOM 661 C CA . ARG A 1 85 ? -3.031 2.652 -12.323 1.00 98.69 85 ARG A CA 1
ATOM 662 C C . ARG A 1 85 ? -2.073 3.317 -11.335 1.00 98.69 85 ARG A C 1
ATOM 664 O O . ARG A 1 85 ? -2.492 3.853 -10.313 1.00 98.69 85 ARG A O 1
ATOM 671 N N . PHE A 1 86 ? -0.780 3.279 -11.660 1.00 98.62 86 PHE A N 1
ATOM 672 C CA . PHE A 1 86 ? 0.306 3.773 -10.805 1.00 98.62 86 PHE A CA 1
ATOM 673 C C . PHE A 1 86 ? 0.091 5.210 -10.313 1.00 98.62 86 PHE A C 1
ATOM 675 O O . PHE A 1 86 ? 0.158 5.441 -9.109 1.00 98.62 86 PHE A O 1
ATOM 682 N N . ASP A 1 87 ? -0.190 6.161 -11.211 1.00 98.38 87 ASP A N 1
ATOM 683 C CA . ASP A 1 87 ? -0.282 7.576 -10.826 1.00 98.38 87 ASP A CA 1
ATOM 684 C C . ASP A 1 87 ? -1.397 7.820 -9.808 1.00 98.38 87 ASP A C 1
ATOM 686 O O . ASP A 1 87 ? -1.184 8.511 -8.821 1.00 98.38 87 ASP A O 1
ATOM 690 N N . GLN A 1 88 ? -2.543 7.164 -9.985 1.00 98.62 88 GLN A N 1
ATOM 691 C CA . GLN A 1 88 ? -3.656 7.279 -9.047 1.00 98.62 88 GLN A CA 1
ATOM 692 C C . GLN A 1 88 ? -3.410 6.537 -7.740 1.00 98.62 88 GLN A C 1
ATOM 694 O O . GLN A 1 88 ? -3.802 7.008 -6.682 1.00 98.62 88 GLN A O 1
ATOM 699 N N . TRP A 1 89 ? -2.768 5.368 -7.791 1.00 98.69 89 TRP A N 1
ATOM 700 C CA . TRP A 1 89 ? -2.359 4.669 -6.576 1.00 98.69 89 TRP A CA 1
ATOM 701 C C . TRP A 1 89 ? -1.398 5.530 -5.745 1.00 98.69 89 TRP A C 1
ATOM 703 O O . TRP A 1 89 ? -1.518 5.583 -4.522 1.00 98.69 89 TRP A O 1
ATOM 713 N N . LYS A 1 90 ? -0.483 6.246 -6.410 1.00 98.25 90 LYS A N 1
ATOM 714 C CA . LYS A 1 90 ? 0.494 7.125 -5.764 1.00 98.25 90 LYS A CA 1
ATOM 715 C C . LYS A 1 90 ? -0.166 8.266 -4.982 1.00 98.25 90 LYS A C 1
ATOM 717 O O . LYS A 1 90 ? 0.381 8.666 -3.961 1.00 98.25 90 LYS A O 1
ATOM 722 N N . ASP A 1 91 ? -1.344 8.734 -5.396 1.00 97.94 91 ASP A N 1
ATOM 723 C CA . ASP A 1 91 ? -2.094 9.789 -4.693 1.00 97.94 91 ASP A CA 1
ATOM 724 C C . ASP A 1 91 ? -2.579 9.360 -3.291 1.00 97.94 91 ASP A C 1
ATOM 726 O O . ASP A 1 91 ? -2.870 10.205 -2.441 1.00 97.94 91 ASP A O 1
ATOM 730 N N . TYR A 1 92 ? -2.624 8.050 -3.020 1.00 98.31 92 TYR A N 1
ATOM 731 C CA . TYR A 1 92 ? -2.950 7.490 -1.705 1.00 98.31 92 TYR A CA 1
ATOM 732 C C . TYR A 1 92 ? -1.729 7.287 -0.804 1.00 98.31 92 TYR A C 1
ATOM 734 O O . TYR A 1 92 ? -1.881 6.793 0.313 1.00 98.31 92 TYR A O 1
ATOM 742 N N . LEU A 1 93 ? -0.527 7.638 -1.256 1.00 98.25 93 LEU A N 1
ATOM 743 C CA . LEU A 1 93 ? 0.674 7.635 -0.427 1.00 98.25 93 LEU A CA 1
ATOM 744 C C . LEU A 1 93 ? 0.870 9.015 0.194 1.00 98.25 93 LEU A C 1
ATOM 746 O O . LEU A 1 93 ? 0.631 10.045 -0.440 1.00 98.25 93 LEU A O 1
ATOM 750 N N . ASP A 1 94 ? 1.343 9.048 1.431 1.00 97.38 94 ASP A N 1
ATOM 751 C CA . ASP A 1 94 ? 1.881 10.275 1.992 1.00 97.38 94 ASP A CA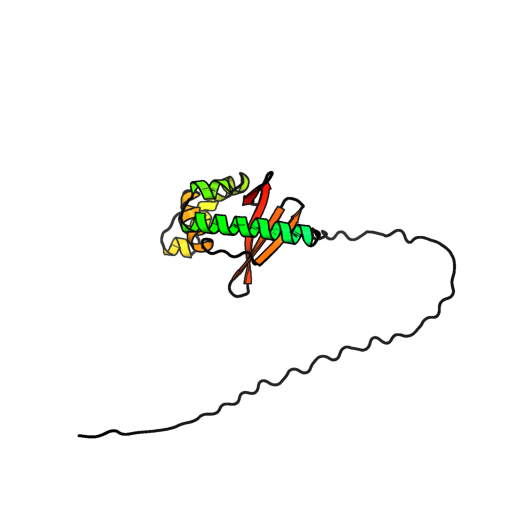 1
ATOM 752 C C . ASP A 1 94 ? 3.335 10.509 1.543 1.00 97.38 94 ASP A C 1
ATOM 754 O O . ASP A 1 94 ? 3.973 9.689 0.871 1.00 97.38 94 ASP A O 1
ATOM 758 N N . THR A 1 95 ? 3.873 11.672 1.908 1.00 96.69 95 THR A N 1
ATOM 759 C CA . THR A 1 95 ? 5.229 12.063 1.519 1.00 96.69 95 THR A CA 1
ATOM 760 C C . THR A 1 95 ? 6.291 11.099 2.055 1.00 96.69 95 THR A C 1
ATOM 762 O O . THR A 1 95 ? 7.254 10.826 1.340 1.00 96.69 95 THR A O 1
ATOM 765 N N . SER A 1 96 ? 6.146 10.568 3.279 1.00 96.31 96 SER A N 1
ATOM 766 C CA . SER A 1 96 ? 7.156 9.664 3.847 1.00 96.31 96 SER A CA 1
ATOM 767 C C . SER A 1 96 ? 7.184 8.331 3.101 1.00 96.31 96 SER A C 1
ATOM 769 O O . SER A 1 96 ? 8.267 7.859 2.746 1.00 96.31 96 SER A O 1
ATOM 771 N N . ALA A 1 97 ? 6.017 7.776 2.761 1.00 97.38 97 ALA A N 1
ATOM 772 C CA . ALA A 1 97 ? 5.917 6.575 1.946 1.00 97.38 97 ALA A CA 1
ATOM 773 C C . ALA A 1 97 ? 6.520 6.780 0.551 1.00 97.38 97 ALA A C 1
ATOM 775 O O . ALA A 1 97 ? 7.311 5.949 0.105 1.00 97.38 97 ALA A O 1
ATOM 776 N N . ILE A 1 98 ? 6.213 7.895 -0.125 1.00 97.69 98 ILE A N 1
ATOM 777 C CA . ILE A 1 98 ? 6.785 8.194 -1.448 1.00 97.69 98 ILE A CA 1
ATOM 778 C C . ILE A 1 98 ? 8.311 8.276 -1.374 1.00 97.69 98 ILE A C 1
ATOM 780 O O . ILE A 1 98 ? 8.986 7.669 -2.207 1.00 97.69 98 ILE A O 1
ATOM 784 N N . LEU A 1 99 ? 8.859 9.001 -0.395 1.00 97.25 99 LEU A N 1
ATOM 785 C CA . LEU A 1 99 ? 10.306 9.169 -0.241 1.00 97.25 99 LEU A CA 1
ATOM 786 C C . LEU A 1 99 ? 11.001 7.834 0.032 1.00 97.25 99 LEU A C 1
ATOM 788 O O . LEU A 1 99 ? 11.972 7.505 -0.644 1.00 97.25 99 LEU A O 1
ATOM 792 N N . SER A 1 100 ? 10.476 7.042 0.968 1.00 96.00 100 SER A N 1
ATOM 793 C CA . SER A 1 100 ? 11.042 5.735 1.306 1.00 96.00 100 SER A CA 1
ATOM 794 C C . SER A 1 100 ? 10.957 4.750 0.135 1.00 96.00 100 SER A C 1
ATOM 796 O O . SER A 1 100 ? 11.948 4.110 -0.205 1.00 96.00 100 SER A O 1
ATOM 798 N N . MET A 1 101 ? 9.812 4.659 -0.548 1.00 96.50 101 MET A N 1
ATOM 799 C CA . MET A 1 101 ? 9.628 3.727 -1.670 1.00 96.50 101 MET A CA 1
ATOM 800 C C . MET A 1 101 ? 10.330 4.174 -2.961 1.00 96.50 101 MET A C 1
ATOM 802 O O . MET A 1 101 ? 10.457 3.376 -3.888 1.00 96.50 101 MET A O 1
ATOM 806 N N . SER A 1 102 ? 10.768 5.432 -3.047 1.00 97.44 102 SER A N 1
ATOM 807 C CA . SER A 1 102 ? 11.539 5.957 -4.184 1.00 97.44 102 SER A CA 1
ATOM 808 C C . SER A 1 102 ? 13.047 5.977 -3.932 1.00 97.44 102 SER A C 1
ATOM 810 O O . SER A 1 102 ? 13.808 6.252 -4.859 1.00 97.44 102 SER A O 1
ATOM 812 N N . ASP A 1 103 ? 13.491 5.712 -2.702 1.00 97.88 103 ASP A N 1
ATOM 813 C CA . ASP A 1 103 ? 14.901 5.747 -2.334 1.00 97.88 103 ASP A CA 1
ATOM 814 C C . ASP A 1 103 ? 15.704 4.667 -3.079 1.00 97.88 103 ASP A C 1
ATOM 816 O O . ASP A 1 103 ? 15.359 3.482 -3.090 1.00 97.88 103 ASP A O 1
ATOM 820 N N . ALA A 1 104 ? 16.813 5.076 -3.699 1.00 98.12 104 ALA A N 1
ATOM 821 C CA . ALA A 1 104 ? 17.607 4.204 -4.559 1.00 98.12 104 ALA A CA 1
ATOM 822 C C . ALA A 1 104 ? 18.221 3.025 -3.791 1.00 98.12 104 ALA A C 1
ATOM 824 O O . ALA A 1 104 ? 18.310 1.920 -4.330 1.00 98.12 104 ALA A O 1
ATOM 825 N N . LYS A 1 105 ? 18.622 3.240 -2.531 1.00 97.81 105 LYS A N 1
ATOM 826 C CA . LYS A 1 105 ? 19.170 2.178 -1.683 1.00 97.81 105 LYS A CA 1
ATOM 827 C C . LYS A 1 105 ? 18.081 1.164 -1.331 1.00 97.81 105 LYS A C 1
ATOM 829 O O . LYS A 1 105 ? 18.281 -0.031 -1.530 1.00 97.81 105 LYS A O 1
ATOM 834 N N . THR A 1 106 ? 16.912 1.639 -0.913 1.00 96.44 106 THR A N 1
ATOM 835 C CA . THR A 1 106 ? 15.735 0.811 -0.617 1.00 96.44 106 THR A CA 1
ATOM 836 C C . THR A 1 106 ? 15.331 -0.033 -1.829 1.00 96.44 106 THR A C 1
ATOM 838 O O . THR A 1 106 ? 15.135 -1.244 -1.721 1.00 96.44 106 THR A O 1
ATOM 841 N N . LEU A 1 107 ? 15.268 0.568 -3.019 1.00 98.38 107 LEU A N 1
ATOM 842 C CA . LEU A 1 107 ? 14.945 -0.142 -4.258 1.00 98.38 107 LEU A CA 1
ATOM 843 C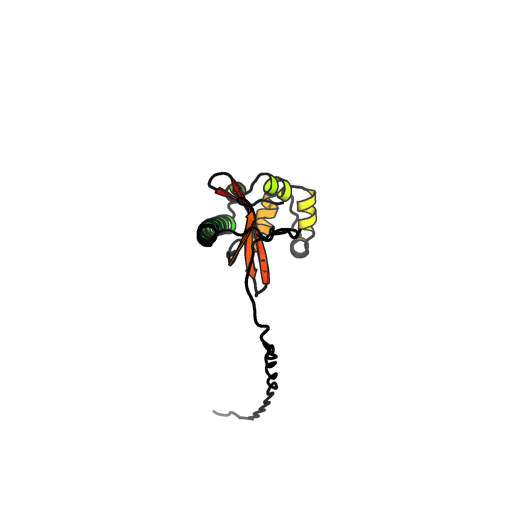 C . LEU A 1 107 ? 16.009 -1.183 -4.637 1.00 98.38 107 LEU A C 1
ATOM 845 O O . LEU A 1 107 ? 15.659 -2.274 -5.101 1.00 98.38 107 LEU A O 1
ATOM 849 N N . ALA A 1 108 ? 17.292 -0.892 -4.410 1.00 98.12 108 ALA A N 1
ATOM 850 C CA . ALA A 1 108 ? 18.377 -1.845 -4.630 1.00 98.12 108 ALA A CA 1
ATOM 851 C C . ALA A 1 108 ? 18.277 -3.051 -3.681 1.00 98.12 108 ALA A C 1
ATOM 853 O O . ALA A 1 108 ? 18.322 -4.192 -4.142 1.00 98.12 108 ALA A O 1
ATOM 854 N N . GLU A 1 109 ? 18.044 -2.816 -2.388 1.00 97.31 109 GLU A N 1
ATOM 855 C CA . GLU A 1 109 ? 17.848 -3.876 -1.391 1.00 97.31 109 GLU A CA 1
ATOM 856 C C . GLU A 1 109 ? 16.632 -4.754 -1.725 1.00 97.31 109 GLU A C 1
ATOM 858 O O . GLU A 1 109 ? 16.703 -5.985 -1.698 1.00 97.31 109 GLU A O 1
ATOM 863 N N . LEU A 1 110 ? 15.510 -4.139 -2.112 1.00 96.75 110 LEU A N 1
ATOM 864 C CA . LEU A 1 110 ? 14.320 -4.869 -2.554 1.00 96.75 110 LEU A CA 1
ATOM 865 C C . LEU A 1 110 ? 14.591 -5.699 -3.812 1.00 96.75 110 LEU A C 1
ATOM 867 O O . LEU A 1 110 ? 14.128 -6.838 -3.897 1.00 96.75 110 LEU A O 1
ATOM 871 N N . SER A 1 111 ? 15.370 -5.168 -4.757 1.00 98.12 111 SER A N 1
ATOM 872 C CA . SER A 1 111 ? 15.771 -5.872 -5.982 1.00 98.12 111 SER A CA 1
ATOM 873 C C . SER A 1 111 ? 16.589 -7.137 -5.716 1.00 98.12 111 SER A C 1
ATOM 875 O O . SER A 1 111 ? 16.648 -8.019 -6.574 1.00 98.12 111 SER A O 1
ATOM 877 N N . ASP A 1 112 ? 17.218 -7.244 -4.546 1.00 97.62 112 ASP A N 1
ATOM 878 C CA . ASP A 1 112 ? 18.006 -8.412 -4.164 1.00 97.62 112 ASP A CA 1
ATOM 879 C C . ASP A 1 112 ? 17.181 -9.520 -3.495 1.00 97.62 112 ASP A C 1
ATOM 881 O O . ASP A 1 112 ? 17.701 -10.608 -3.223 1.00 97.62 112 ASP A O 1
ATOM 885 N N . ARG A 1 113 ? 15.868 -9.312 -3.315 1.00 97.06 113 ARG A N 1
ATOM 886 C CA . ARG A 1 113 ? 14.964 -10.367 -2.844 1.00 97.06 113 ARG A CA 1
ATOM 887 C C . ARG A 1 113 ? 14.967 -11.566 -3.806 1.00 97.06 113 ARG A C 1
ATOM 889 O O . ARG A 1 113 ? 14.947 -11.370 -5.026 1.00 97.06 113 ARG A O 1
ATOM 896 N N . PRO A 1 114 ? 14.904 -12.816 -3.294 1.00 97.44 114 PRO A N 1
ATOM 897 C CA . PRO A 1 114 ? 15.062 -14.022 -4.113 1.00 97.44 114 PRO A CA 1
ATOM 898 C C . PRO A 1 114 ? 14.135 -14.086 -5.328 1.00 97.44 114 PRO A C 1
ATOM 900 O O . PRO A 1 114 ? 14.566 -14.464 -6.415 1.00 97.44 114 PRO A O 1
ATOM 903 N N . ILE A 1 115 ? 12.872 -13.682 -5.157 1.00 95.50 115 ILE A N 1
ATOM 904 C CA . ILE A 1 115 ? 11.881 -13.719 -6.234 1.00 95.50 115 ILE A CA 1
ATOM 905 C C . ILE A 1 115 ? 12.230 -12.754 -7.373 1.00 95.50 115 ILE A C 1
ATOM 907 O O . ILE A 1 115 ? 12.123 -13.136 -8.533 1.00 95.50 115 ILE A O 1
ATOM 911 N N . LEU A 1 116 ? 12.721 -11.547 -7.069 1.00 97.81 116 LEU A N 1
ATOM 912 C CA . LEU A 1 116 ? 13.086 -10.561 -8.089 1.00 97.81 116 LEU A CA 1
ATOM 913 C C . LEU A 1 116 ? 14.397 -10.937 -8.780 1.00 97.81 116 LEU A C 1
ATOM 915 O O . LEU A 1 116 ? 14.467 -10.898 -10.008 1.00 97.81 116 LEU A O 1
ATOM 919 N N . LYS A 1 117 ? 15.395 -11.421 -8.024 1.00 97.50 117 LYS A N 1
ATOM 920 C CA . LYS A 1 117 ? 16.645 -11.949 -8.597 1.00 97.50 117 LYS A CA 1
ATOM 921 C C . LYS A 1 117 ? 16.400 -13.117 -9.544 1.00 97.50 117 LYS A C 1
ATOM 923 O O . LYS A 1 117 ? 16.988 -13.150 -10.620 1.00 97.50 117 LYS A O 1
ATOM 928 N N . LYS A 1 118 ? 15.515 -14.049 -9.170 1.00 97.25 118 LYS A N 1
ATOM 929 C CA . LYS A 1 118 ? 15.151 -15.203 -10.007 1.00 97.25 118 LYS A CA 1
ATOM 930 C C . LYS A 1 118 ? 14.641 -14.777 -11.387 1.00 97.25 118 LYS A C 1
ATOM 932 O O . LYS A 1 118 ? 14.939 -15.451 -12.366 1.00 97.25 118 LYS A O 1
ATOM 937 N N . PHE A 1 119 ? 13.899 -13.673 -11.464 1.00 97.00 119 PHE A N 1
ATOM 938 C CA . PHE A 1 119 ? 13.365 -13.132 -12.717 1.00 97.00 119 PHE A CA 1
ATOM 939 C C . PHE A 1 119 ? 14.217 -12.007 -13.319 1.00 97.00 119 PHE A C 1
ATOM 941 O O . PHE A 1 119 ? 13.788 -11.364 -14.272 1.00 97.00 119 PHE A O 1
ATOM 948 N N . ASN A 1 120 ? 15.420 -11.770 -12.785 1.00 97.38 120 ASN A N 1
ATOM 949 C CA . ASN A 1 120 ? 16.318 -10.695 -13.205 1.00 97.38 120 ASN A CA 1
ATOM 950 C C . ASN A 1 120 ? 15.655 -9.298 -13.207 1.00 97.38 120 ASN A C 1
ATOM 952 O O . ASN A 1 120 ? 15.953 -8.451 -14.049 1.00 97.38 120 ASN A O 1
ATOM 956 N N . ILE A 1 121 ? 14.741 -9.058 -12.262 1.00 98.12 121 ILE A N 1
ATOM 957 C CA . ILE A 1 121 ? 14.046 -7.778 -12.094 1.00 98.12 121 ILE A CA 1
ATOM 958 C C . ILE A 1 121 ? 14.902 -6.862 -11.218 1.00 98.12 121 ILE A C 1
ATOM 960 O O . ILE A 1 121 ? 15.324 -7.243 -10.126 1.00 98.12 121 ILE A O 1
ATOM 964 N N . LYS A 1 122 ? 15.128 -5.631 -11.688 1.00 98.19 122 LYS A N 1
ATOM 965 C CA . LYS A 1 122 ? 15.791 -4.559 -10.938 1.00 98.19 122 LYS A CA 1
ATOM 966 C C . LYS A 1 122 ? 14.856 -3.362 -10.833 1.00 98.19 122 LYS A C 1
ATOM 968 O O . LYS A 1 122 ? 14.453 -2.808 -11.851 1.00 98.19 122 LYS A O 1
ATOM 973 N N . LEU A 1 123 ? 14.528 -2.979 -9.607 1.00 98.56 123 LEU A N 1
ATOM 974 C CA . LEU A 1 123 ? 13.699 -1.823 -9.308 1.00 98.56 123 LEU A CA 1
ATOM 975 C C . LEU A 1 123 ? 14.576 -0.570 -9.365 1.00 98.56 123 LEU A C 1
ATOM 977 O O . LEU A 1 123 ? 15.569 -0.479 -8.646 1.00 98.56 123 LEU A O 1
ATOM 981 N N . LYS A 1 124 ? 14.232 0.377 -10.237 1.00 98.12 124 LYS A N 1
ATOM 982 C CA . LYS A 1 124 ? 14.950 1.654 -10.387 1.00 98.12 124 LYS A CA 1
ATOM 983 C C . LYS A 1 124 ? 14.093 2.844 -9.983 1.00 98.12 124 LYS A C 1
ATOM 985 O O . LYS A 1 124 ? 14.617 3.909 -9.681 1.00 98.12 124 LYS A O 1
ATOM 990 N N . THR A 1 125 ? 12.781 2.657 -10.000 1.00 98.44 125 THR A N 1
ATOM 991 C CA . THR A 1 125 ? 11.790 3.675 -9.679 1.00 98.4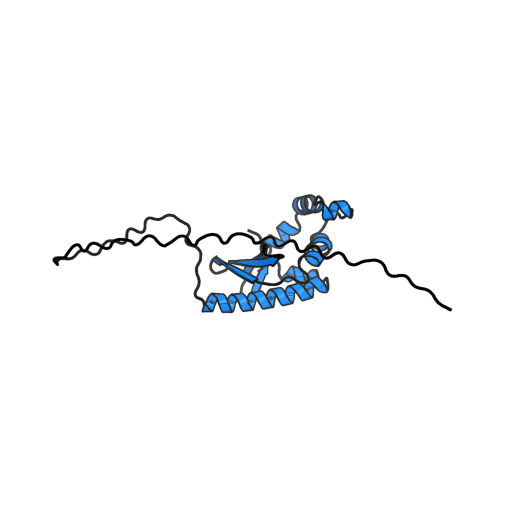4 125 THR A CA 1
ATOM 992 C C . THR A 1 125 ? 10.702 3.097 -8.781 1.00 98.44 125 THR A C 1
ATOM 994 O O . THR A 1 125 ? 10.474 1.885 -8.744 1.00 98.44 125 THR A O 1
ATOM 997 N N . ILE A 1 126 ? 9.952 3.973 -8.115 1.00 98.38 126 ILE A N 1
ATOM 998 C CA . ILE A 1 126 ? 8.729 3.579 -7.408 1.00 98.38 126 ILE A CA 1
ATOM 999 C C . ILE A 1 126 ? 7.685 2.952 -8.355 1.00 98.38 126 ILE A C 1
ATOM 1001 O O . ILE A 1 126 ? 6.898 2.113 -7.925 1.00 98.38 126 ILE A O 1
ATOM 1005 N N . SER A 1 127 ? 7.694 3.292 -9.651 1.00 98.56 127 SER A N 1
ATOM 1006 C CA . SER A 1 127 ? 6.814 2.665 -10.647 1.00 98.56 127 SER A CA 1
ATOM 1007 C C . SER A 1 127 ? 7.200 1.204 -10.912 1.00 98.56 127 SER A C 1
ATOM 1009 O O . SER A 1 127 ? 6.324 0.340 -11.015 1.00 98.56 127 SER A O 1
ATOM 1011 N N . ASP A 1 128 ? 8.502 0.887 -10.917 1.00 98.56 128 ASP A N 1
ATOM 1012 C CA . ASP A 1 128 ? 8.973 -0.503 -10.955 1.00 98.56 128 ASP A CA 1
ATOM 1013 C C . ASP A 1 128 ? 8.543 -1.246 -9.688 1.00 98.56 128 ASP A C 1
ATOM 1015 O O . ASP A 1 128 ? 8.011 -2.352 -9.766 1.00 98.56 128 ASP A O 1
ATOM 1019 N N . TYR A 1 129 ? 8.733 -0.631 -8.515 1.00 98.31 129 TYR A N 1
ATOM 1020 C CA . TYR A 1 129 ? 8.282 -1.203 -7.244 1.00 98.31 129 TYR A CA 1
ATOM 1021 C C . TYR A 1 129 ? 6.775 -1.488 -7.260 1.00 98.31 129 TYR A C 1
ATOM 1023 O O . TYR A 1 129 ? 6.348 -2.598 -6.935 1.00 98.31 129 TYR A O 1
ATOM 1031 N N . PHE A 1 130 ? 5.965 -0.532 -7.715 1.00 98.69 130 PHE A N 1
ATOM 1032 C CA . PHE A 1 130 ? 4.532 -0.724 -7.889 1.00 98.69 130 PHE A CA 1
ATOM 1033 C C . PHE A 1 130 ? 4.242 -1.925 -8.799 1.00 98.69 130 PHE A C 1
ATOM 1035 O O . PHE A 1 130 ? 3.542 -2.857 -8.404 1.00 98.69 130 PHE A O 1
ATOM 1042 N N . THR A 1 131 ? 4.845 -1.951 -9.984 1.00 98.50 131 THR A N 1
ATOM 1043 C CA . THR A 1 131 ? 4.575 -2.957 -11.018 1.00 98.50 131 THR A CA 1
ATOM 1044 C C . THR A 1 131 ? 4.986 -4.369 -10.606 1.00 98.50 131 THR A C 1
ATOM 1046 O O . THR A 1 131 ? 4.242 -5.322 -10.847 1.00 98.50 131 THR A O 1
ATOM 1049 N N . TYR A 1 132 ? 6.167 -4.518 -10.005 1.00 98.31 132 TYR A N 1
ATOM 1050 C CA . TYR A 1 132 ? 6.777 -5.824 -9.745 1.00 98.31 132 TYR A CA 1
ATOM 1051 C C . TYR A 1 132 ? 6.606 -6.317 -8.308 1.00 98.31 132 TYR A C 1
ATOM 1053 O O . TYR A 1 132 ? 6.815 -7.503 -8.055 1.00 98.31 132 TYR A O 1
ATOM 1061 N N . VAL A 1 133 ? 6.223 -5.447 -7.370 1.00 97.06 133 VAL A N 1
ATOM 1062 C CA . VAL A 1 133 ? 6.019 -5.816 -5.961 1.00 97.06 133 VAL A CA 1
ATOM 1063 C C . VAL A 1 133 ? 4.577 -5.593 -5.534 1.00 97.06 133 VAL A C 1
ATOM 1065 O O . VAL A 1 133 ? 3.941 -6.526 -5.044 1.00 97.06 133 VAL A O 1
ATOM 1068 N N . VAL A 1 134 ? 4.032 -4.391 -5.733 1.00 97.81 134 VAL A N 1
ATOM 1069 C CA . VAL A 1 134 ? 2.689 -4.056 -5.230 1.00 97.81 134 VAL A CA 1
ATOM 1070 C C . VAL A 1 134 ? 1.607 -4.811 -5.998 1.00 97.81 134 VAL A C 1
ATOM 1072 O O . VAL A 1 134 ? 0.803 -5.494 -5.371 1.00 97.81 134 VAL A O 1
ATOM 1075 N N . VAL A 1 135 ? 1.615 -4.768 -7.334 1.00 98.38 135 VAL A N 1
ATOM 1076 C CA . VAL A 1 135 ? 0.616 -5.456 -8.176 1.00 98.38 135 VAL A CA 1
ATOM 1077 C C . VAL A 1 135 ? 0.464 -6.947 -7.845 1.00 98.38 135 VAL A C 1
ATOM 1079 O O . VAL A 1 135 ? -0.658 -7.370 -7.542 1.00 98.38 135 VAL A O 1
ATOM 1082 N N . PRO A 1 136 ? 1.534 -7.766 -7.845 1.00 96.25 136 PRO A N 1
ATOM 1083 C CA . PRO A 1 136 ? 1.390 -9.189 -7.544 1.00 96.25 136 PRO A CA 1
ATOM 1084 C C . PRO A 1 136 ? 1.049 -9.479 -6.076 1.00 96.25 136 PRO A C 1
ATOM 1086 O O . PRO A 1 136 ? 0.475 -10.524 -5.791 1.00 96.25 136 PRO A O 1
ATOM 1089 N N . SER A 1 137 ? 1.395 -8.587 -5.143 1.00 94.25 137 SER A N 1
ATOM 1090 C CA . SER A 1 137 ? 1.212 -8.817 -3.702 1.00 94.25 137 SER A CA 1
ATOM 1091 C C . SER A 1 137 ? -0.136 -8.323 -3.167 1.00 94.25 137 SER A C 1
ATOM 1093 O O . SER A 1 137 ? -0.669 -8.877 -2.207 1.00 94.25 137 SER A O 1
ATOM 1095 N N . ARG A 1 138 ? -0.690 -7.258 -3.760 1.00 95.69 138 ARG A N 1
ATOM 1096 C CA . ARG A 1 138 ? -1.780 -6.473 -3.158 1.00 95.69 138 ARG A CA 1
ATOM 1097 C C . ARG A 1 138 ? -3.030 -6.331 -4.026 1.00 95.69 138 ARG A C 1
ATOM 1099 O O . ARG A 1 138 ? -4.005 -5.790 -3.536 1.00 95.69 138 ARG A O 1
ATOM 1106 N N . SER A 1 139 ? -3.050 -6.827 -5.264 1.00 94.38 139 SER A N 1
ATOM 1107 C CA . SER A 1 139 ? -4.219 -6.694 -6.164 1.00 94.38 139 SER A CA 1
ATOM 1108 C C . SER A 1 139 ? -5.517 -7.305 -5.622 1.00 94.38 139 SER A C 1
ATOM 1110 O O . SER A 1 139 ? -6.594 -6.878 -6.017 1.00 94.38 139 SER A O 1
ATOM 1112 N N . ASN A 1 140 ? -5.424 -8.272 -4.706 1.00 95.06 140 ASN A N 1
ATOM 1113 C CA . ASN A 1 140 ? -6.572 -8.940 -4.086 1.00 95.06 140 ASN A CA 1
ATOM 1114 C C . ASN A 1 140 ? -6.460 -8.957 -2.554 1.00 95.06 140 ASN A C 1
ATOM 1116 O O . ASN A 1 140 ? -6.816 -9.946 -1.912 1.00 95.06 140 ASN A O 1
ATOM 1120 N N . ALA A 1 141 ? -5.882 -7.910 -1.961 1.00 95.50 141 ALA A N 1
ATOM 1121 C CA . ALA A 1 141 ? -5.722 -7.855 -0.515 1.00 95.50 141 ALA A CA 1
ATOM 1122 C C . ALA A 1 141 ? -7.082 -7.763 0.194 1.00 95.50 141 ALA A C 1
ATOM 1124 O O . ALA A 1 141 ? -8.005 -7.105 -0.282 1.00 95.50 141 ALA A O 1
ATOM 1125 N N . LYS A 1 142 ? -7.194 -8.387 1.365 1.00 96.62 142 LYS A N 1
ATOM 1126 C CA . LYS A 1 142 ? -8.385 -8.316 2.213 1.00 96.62 142 LYS A CA 1
ATOM 1127 C C . LYS A 1 142 ? -8.011 -7.722 3.566 1.00 96.62 142 LYS A C 1
ATOM 1129 O O . LYS A 1 142 ? -6.972 -8.078 4.119 1.00 96.62 142 LYS A O 1
ATOM 1134 N N . LEU A 1 143 ? -8.858 -6.839 4.087 1.00 98.50 143 LEU A N 1
ATOM 1135 C CA . LEU A 1 143 ? -8.762 -6.376 5.466 1.00 98.50 143 LEU A CA 1
ATOM 1136 C C . LEU A 1 143 ? -9.368 -7.416 6.408 1.00 98.50 143 LEU A C 1
ATOM 1138 O O . LEU A 1 143 ? -10.502 -7.845 6.203 1.00 98.50 143 LEU A O 1
ATOM 1142 N N . ASP A 1 144 ? -8.631 -7.789 7.448 1.00 98.44 144 ASP A N 1
ATOM 1143 C CA . ASP A 1 144 ? -9.136 -8.678 8.498 1.00 98.44 144 ASP A CA 1
ATOM 1144 C C . ASP A 1 144 ? -9.165 -7.990 9.868 1.00 98.44 144 ASP A C 1
ATOM 1146 O O . ASP A 1 144 ? -10.044 -8.272 10.675 1.00 98.44 144 ASP A O 1
ATOM 1150 N N . GLU A 1 145 ? -8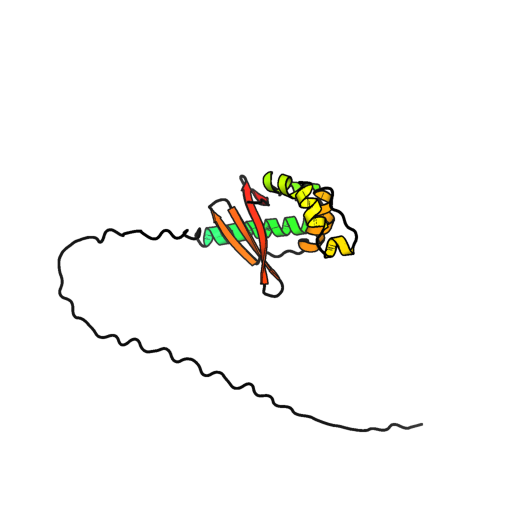.243 -7.062 10.133 1.00 98.12 145 GLU A N 1
ATOM 1151 C CA . GLU A 1 145 ? -8.173 -6.352 11.413 1.00 98.12 145 GLU A CA 1
ATOM 1152 C C . GLU A 1 145 ? -7.518 -4.978 11.235 1.00 98.12 145 GLU A C 1
ATOM 1154 O O . GLU A 1 145 ? -6.638 -4.807 10.387 1.00 98.12 145 GLU A O 1
ATOM 1159 N N . ILE A 1 146 ? -7.893 -4.016 12.076 1.00 98.31 146 ILE A N 1
ATOM 1160 C CA . ILE A 1 146 ? -7.126 -2.784 12.290 1.00 98.31 146 ILE A CA 1
ATOM 1161 C C . ILE A 1 146 ? -6.675 -2.680 13.745 1.00 98.31 146 ILE A C 1
ATOM 1163 O O . ILE A 1 146 ? -7.371 -3.131 14.653 1.00 98.31 146 ILE A O 1
ATOM 1167 N N . LEU A 1 147 ? -5.531 -2.038 13.961 1.00 97.38 147 LEU A N 1
ATOM 1168 C CA . LEU A 1 147 ? -5.036 -1.657 15.278 1.00 97.38 147 LEU A CA 1
ATOM 1169 C C . LEU A 1 147 ? -4.706 -0.168 15.269 1.00 97.38 147 LEU A C 1
ATOM 1171 O O . LEU A 1 147 ? -3.938 0.283 14.420 1.00 97.38 147 LEU A O 1
ATOM 1175 N N . PHE A 1 148 ? -5.261 0.587 16.212 1.00 97.62 148 PHE A N 1
ATOM 1176 C CA . PHE A 1 148 ? -4.921 1.995 16.373 1.00 97.62 148 PHE A CA 1
ATOM 1177 C C . PHE A 1 148 ? -3.566 2.133 17.062 1.00 97.62 148 PHE A C 1
ATOM 1179 O O . PHE A 1 148 ? -3.312 1.500 18.086 1.00 97.62 148 PHE A O 1
ATOM 1186 N N . MET A 1 149 ? -2.696 2.953 16.480 1.00 95.94 149 MET A N 1
ATOM 1187 C CA . MET A 1 149 ? -1.436 3.373 17.099 1.00 95.94 149 MET A CA 1
ATOM 1188 C C . MET A 1 149 ? -1.652 4.662 17.894 1.00 95.94 149 MET A C 1
ATOM 1190 O O . MET A 1 149 ? -1.104 4.822 18.979 1.00 95.94 149 MET A O 1
ATOM 1194 N N . ASP A 1 150 ? -2.494 5.549 17.360 1.00 95.44 150 ASP A N 1
ATOM 1195 C CA . ASP A 1 150 ? -3.026 6.739 18.015 1.00 95.44 150 ASP A CA 1
ATOM 1196 C C . ASP A 1 150 ? -4.321 7.189 17.302 1.00 95.44 150 ASP A C 1
ATOM 1198 O O . ASP A 1 150 ? -4.876 6.454 16.485 1.00 95.44 150 ASP A O 1
ATOM 1202 N N . ASN A 1 151 ? -4.808 8.402 17.588 1.00 93.94 151 ASN A N 1
ATOM 1203 C CA . ASN A 1 151 ? -6.024 8.968 16.983 1.00 93.94 151 ASN A CA 1
ATOM 1204 C C . ASN A 1 151 ? -6.008 9.027 15.445 1.00 93.94 151 ASN A C 1
ATOM 1206 O O . ASN A 1 151 ? -7.065 8.998 14.818 1.00 93.94 151 ASN A O 1
ATOM 1210 N N . ASN A 1 152 ? -4.828 9.161 14.843 1.00 95.81 152 ASN A N 1
ATOM 1211 C CA . ASN A 1 152 ? -4.641 9.444 13.425 1.00 95.81 152 ASN A CA 1
ATOM 1212 C C . ASN A 1 152 ? -3.824 8.368 12.706 1.00 95.81 152 ASN A C 1
ATOM 1214 O O . ASN A 1 152 ? -3.642 8.484 11.496 1.00 95.81 152 ASN A O 1
ATOM 1218 N N . HIS A 1 153 ? -3.342 7.342 13.403 1.00 97.56 153 HIS A N 1
ATOM 1219 C CA . HIS A 1 153 ? -2.534 6.278 12.820 1.00 97.56 153 HIS A CA 1
ATOM 1220 C C . HIS A 1 153 ? -3.116 4.907 13.140 1.00 97.56 153 HIS A C 1
ATOM 1222 O O . HIS A 1 153 ? -3.432 4.588 14.287 1.00 97.56 153 HIS A O 1
ATOM 1228 N N . VAL A 1 154 ? -3.211 4.066 12.115 1.00 97.88 154 VAL A N 1
ATOM 1229 C CA . VAL A 1 154 ? -3.718 2.698 12.229 1.00 97.88 154 VAL A CA 1
ATOM 1230 C C . VAL A 1 154 ? -2.850 1.744 11.419 1.00 97.88 154 VAL A C 1
ATOM 1232 O O . VAL A 1 154 ? -2.390 2.065 10.324 1.00 97.88 154 VAL A O 1
ATOM 1235 N N . THR A 1 155 ? -2.650 0.541 11.943 1.00 98.31 155 THR A N 1
ATOM 1236 C CA . THR A 1 155 ? -2.074 -0.573 11.191 1.00 98.31 155 THR A CA 1
ATOM 1237 C C . THR A 1 155 ? -3.201 -1.496 10.752 1.00 98.31 155 THR A C 1
ATOM 1239 O O . THR A 1 155 ? -3.923 -2.038 11.585 1.00 98.31 155 THR A O 1
ATOM 1242 N N . ALA A 1 156 ? -3.350 -1.674 9.444 1.00 98.38 156 ALA A N 1
ATOM 1243 C CA . ALA A 1 156 ? -4.258 -2.635 8.838 1.00 98.38 156 ALA A CA 1
ATOM 1244 C C . ALA A 1 156 ? -3.554 -3.983 8.656 1.00 98.38 156 ALA A C 1
ATOM 1246 O O . ALA A 1 156 ? -2.407 -4.041 8.202 1.00 98.38 156 ALA A O 1
ATOM 1247 N N . PHE A 1 157 ? -4.258 -5.071 8.946 1.00 98.38 157 PHE A N 1
ATOM 1248 C CA . PHE A 1 157 ? -3.754 -6.435 8.843 1.00 98.38 157 PHE A CA 1
ATOM 1249 C C . PHE A 1 157 ? -4.599 -7.285 7.901 1.00 98.38 157 PHE A C 1
ATOM 1251 O O . PHE A 1 157 ? -5.800 -7.074 7.732 1.00 98.38 157 PHE A O 1
ATOM 1258 N N . THR A 1 158 ? -3.940 -8.284 7.326 1.00 97.88 158 THR A N 1
ATOM 1259 C CA . THR A 1 158 ? -4.558 -9.366 6.561 1.00 97.88 158 THR A CA 1
ATOM 1260 C C . THR A 1 158 ? -4.105 -10.708 7.122 1.00 97.88 158 THR A C 1
ATOM 1262 O O . THR A 1 158 ? -3.012 -10.807 7.687 1.00 97.88 158 THR A O 1
ATOM 1265 N N . VAL A 1 159 ? -4.923 -11.742 6.966 1.00 97.06 159 VAL A N 1
ATOM 1266 C CA . VAL A 1 159 ? -4.603 -13.111 7.366 1.00 97.06 159 VAL A CA 1
ATOM 1267 C C . VAL A 1 159 ? -4.437 -13.972 6.119 1.00 97.06 159 VAL A C 1
ATOM 1269 O O . VAL A 1 159 ? -5.388 -14.246 5.389 1.00 97.06 159 VAL A O 1
ATOM 1272 N N . ILE A 1 160 ? -3.214 -14.448 5.883 1.00 92.38 160 ILE A N 1
ATOM 1273 C CA . ILE A 1 160 ? -2.878 -15.303 4.740 1.00 92.38 160 ILE A CA 1
ATOM 1274 C C . ILE A 1 160 ? -2.448 -16.659 5.285 1.00 92.38 160 ILE A C 1
ATOM 1276 O O . ILE A 1 160 ? -1.480 -16.754 6.028 1.00 92.38 160 ILE A O 1
ATOM 1280 N N . LYS A 1 161 ? -3.174 -17.724 4.920 1.00 94.38 161 LYS A N 1
ATOM 1281 C CA . LYS A 1 161 ? -2.917 -19.097 5.407 1.00 94.38 161 LYS A CA 1
ATOM 1282 C C . LYS A 1 161 ? -2.871 -19.203 6.943 1.00 94.38 161 LYS A C 1
ATOM 1284 O O . LYS A 1 161 ? -2.106 -19.987 7.489 1.00 94.38 161 LYS A O 1
ATOM 1289 N N . GLY A 1 162 ? -3.703 -18.415 7.625 1.00 94.69 162 GLY A N 1
ATOM 1290 C CA . GLY A 1 162 ? -3.767 -18.372 9.088 1.00 94.69 162 GLY A CA 1
ATOM 1291 C C . GLY A 1 162 ? -2.711 -17.480 9.746 1.00 94.69 162 GLY A C 1
ATOM 1292 O O . GLY A 1 162 ? -2.771 -17.284 10.955 1.00 94.69 162 GLY A O 1
ATOM 1293 N N . GLU A 1 163 ? -1.789 -16.892 8.981 1.00 96.44 163 GLU A N 1
ATOM 1294 C CA . GLU A 1 1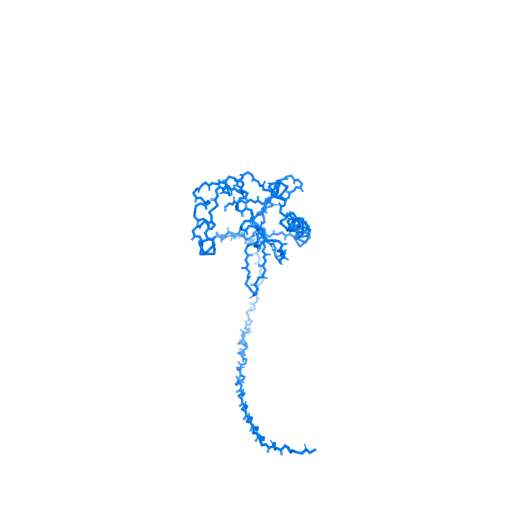63 ? -0.767 -15.989 9.508 1.00 96.44 163 GLU A CA 1
ATOM 1295 C C . GLU A 1 163 ? -1.175 -14.527 9.321 1.00 96.44 163 GLU A C 1
ATOM 1297 O O . GLU A 1 163 ? -1.439 -14.066 8.205 1.00 96.44 163 GLU A O 1
ATOM 1302 N N . LYS A 1 164 ? -1.205 -13.781 10.430 1.00 96.00 164 LYS A N 1
ATOM 1303 C CA . LYS A 1 164 ? -1.454 -12.338 10.433 1.00 96.00 164 LYS A CA 1
ATOM 1304 C C . LYS A 1 164 ? -0.233 -11.603 9.884 1.00 96.00 164 LYS A C 1
ATOM 1306 O O . LYS A 1 164 ? 0.879 -11.775 10.372 1.00 96.00 164 LYS A O 1
ATOM 1311 N N . SER A 1 165 ? -0.452 -10.754 8.890 1.00 95.88 165 SER A N 1
ATOM 1312 C CA . SER A 1 165 ? 0.575 -9.943 8.237 1.00 95.88 165 SER A CA 1
ATOM 1313 C C . SER A 1 165 ? 0.125 -8.492 8.127 1.00 95.88 165 SER A C 1
ATOM 1315 O O . SER A 1 165 ? -1.058 -8.214 7.921 1.00 95.88 165 SER A O 1
ATOM 1317 N N . ILE A 1 166 ? 1.070 -7.554 8.225 1.00 96.50 166 ILE A N 1
ATOM 1318 C CA . ILE A 1 166 ? 0.779 -6.133 8.004 1.00 96.50 166 ILE A CA 1
ATOM 1319 C C . ILE A 1 166 ? 0.398 -5.924 6.534 1.00 96.50 166 ILE A C 1
ATOM 1321 O O . ILE A 1 166 ? 1.138 -6.260 5.599 1.00 96.50 166 ILE A O 1
ATOM 1325 N N . LEU A 1 167 ? -0.781 -5.347 6.337 1.00 97.50 167 LEU A N 1
ATOM 1326 C CA . LEU A 1 167 ? -1.283 -4.946 5.037 1.00 97.50 167 LEU A CA 1
ATOM 1327 C C . LEU A 1 167 ? -0.827 -3.517 4.716 1.00 97.50 167 LEU A C 1
ATOM 1329 O O . LEU A 1 167 ? -0.066 -3.330 3.766 1.00 97.50 167 LEU A O 1
ATOM 1333 N N . TYR A 1 168 ? -1.200 -2.545 5.549 1.00 98.12 168 TYR A N 1
ATOM 1334 C CA . TYR A 1 168 ? -0.780 -1.148 5.416 1.00 98.12 168 TYR A CA 1
ATOM 1335 C C . TYR A 1 168 ? -0.582 -0.500 6.784 1.00 98.12 168 TYR A C 1
ATOM 1337 O O . TYR A 1 168 ? -1.308 -0.798 7.729 1.00 98.12 168 TYR A O 1
ATOM 1345 N N . GLN A 1 169 ? 0.366 0.427 6.860 1.00 98.44 169 GLN A N 1
ATOM 1346 C CA . GLN A 1 169 ? 0.362 1.484 7.864 1.00 98.44 169 GLN A CA 1
ATOM 1347 C C . GLN A 1 169 ? -0.363 2.680 7.249 1.00 98.44 169 GLN A C 1
ATOM 1349 O O . GLN A 1 169 ? -0.083 3.049 6.105 1.00 98.44 169 GLN A O 1
ATOM 1354 N N . LEU A 1 170 ? -1.332 3.239 7.966 1.00 98.56 170 LEU A N 1
ATOM 1355 C CA . LEU A 1 170 ? -2.193 4.300 7.463 1.00 98.56 170 LEU A CA 1
ATOM 1356 C C . LEU A 1 170 ? -2.184 5.487 8.418 1.00 98.56 170 LEU A C 1
ATOM 1358 O O . LEU A 1 170 ? -2.248 5.321 9.636 1.00 98.56 170 LEU A O 1
ATOM 1362 N N . LYS A 1 171 ? -2.163 6.682 7.837 1.00 98.00 171 LYS A N 1
ATOM 1363 C CA . LYS A 1 171 ? -2.285 7.959 8.530 1.00 98.00 171 LYS A CA 1
ATOM 1364 C C . LYS A 1 171 ? -3.509 8.712 8.028 1.00 98.00 171 LYS A C 1
ATOM 1366 O O . LYS A 1 171 ? -3.773 8.743 6.825 1.00 98.00 171 LYS A O 1
ATOM 1371 N N . ARG A 1 172 ? -4.233 9.355 8.939 1.00 97.38 172 ARG A N 1
ATOM 1372 C CA . ARG A 1 172 ? -5.303 10.292 8.611 1.00 97.38 172 ARG A CA 1
ATOM 1373 C C . ARG A 1 172 ? -4.694 11.620 8.158 1.00 97.38 172 ARG A C 1
ATOM 1375 O O . ARG A 1 172 ? -3.960 12.264 8.905 1.00 97.38 172 ARG A O 1
ATOM 1382 N N . ASP A 1 173 ? -5.023 12.026 6.940 1.00 93.62 173 ASP A N 1
ATOM 1383 C CA . ASP A 1 173 ? -4.669 13.308 6.332 1.00 93.62 173 ASP A CA 1
ATOM 1384 C C . ASP A 1 173 ? -5.968 14.021 5.927 1.00 93.62 173 ASP A C 1
ATOM 1386 O O . ASP A 1 173 ? -6.594 13.720 4.906 1.00 93.62 173 ASP A O 1
ATOM 1390 N N . GLY A 1 174 ? -6.455 14.895 6.813 1.00 92.25 174 GLY A N 1
ATOM 1391 C CA . GLY A 1 174 ? -7.775 15.512 6.688 1.00 92.25 174 GLY A CA 1
ATOM 1392 C C . GLY A 1 174 ? -8.908 14.476 6.692 1.00 92.25 174 GLY A C 1
ATOM 1393 O O . GLY A 1 174 ? -9.121 13.751 7.667 1.00 92.25 174 GLY A O 1
ATOM 1394 N N . SER A 1 175 ? -9.672 14.416 5.599 1.00 90.94 175 SER A N 1
ATOM 1395 C CA . SER A 1 175 ? -10.783 13.470 5.430 1.00 90.94 175 SER A CA 1
ATOM 1396 C C . SER A 1 175 ? -10.369 12.122 4.831 1.00 90.94 175 SER A C 1
ATOM 1398 O O . SER A 1 175 ? -11.220 11.246 4.689 1.00 90.94 175 SER A O 1
ATOM 1400 N N . GLN A 1 176 ? -9.092 11.937 4.483 1.00 94.50 176 GLN A N 1
ATOM 1401 C CA . GLN A 1 176 ? -8.608 10.754 3.776 1.00 94.50 176 GLN A CA 1
ATOM 1402 C C . GLN A 1 176 ? -7.597 9.969 4.612 1.00 94.50 176 GLN A C 1
ATOM 1404 O O . GLN A 1 176 ? -6.843 10.527 5.405 1.00 94.50 176 GLN A O 1
ATOM 1409 N N . TRP A 1 177 ? -7.574 8.654 4.417 1.00 98.25 177 TRP A N 1
ATOM 1410 C CA . TRP A 1 177 ? -6.514 7.784 4.916 1.00 98.25 177 TRP A CA 1
ATOM 1411 C C . TRP A 1 177 ? -5.468 7.597 3.815 1.00 98.25 177 TRP A C 1
ATOM 1413 O O . TRP A 1 177 ? -5.823 7.266 2.682 1.00 98.25 177 TRP A O 1
ATOM 1423 N N . LYS A 1 178 ? -4.192 7.790 4.151 1.00 98.56 178 LYS A N 1
ATOM 1424 C CA . LYS A 1 178 ? -3.055 7.579 3.247 1.00 98.56 178 LYS A CA 1
ATOM 1425 C C . LYS A 1 178 ? -2.117 6.515 3.785 1.00 98.56 178 LYS A C 1
ATOM 1427 O O . LYS A 1 178 ? -1.932 6.400 4.994 1.00 98.56 178 LYS A O 1
ATOM 1432 N N . ILE A 1 179 ? -1.510 5.762 2.878 1.00 98.50 179 ILE A N 1
ATOM 1433 C CA . ILE A 1 179 ? -0.422 4.836 3.179 1.00 98.50 179 ILE A CA 1
ATOM 1434 C C . ILE A 1 179 ? 0.790 5.655 3.610 1.00 98.50 179 ILE A C 1
ATOM 1436 O O . ILE A 1 179 ? 1.198 6.576 2.906 1.00 98.50 179 ILE A O 1
ATOM 1440 N N . THR A 1 180 ? 1.359 5.290 4.751 1.00 97.81 180 THR A N 1
ATOM 1441 C CA . THR A 1 180 ? 2.539 5.931 5.332 1.00 97.81 180 THR A CA 1
ATOM 1442 C C . THR A 1 180 ? 3.568 4.881 5.744 1.00 97.81 180 THR A C 1
ATOM 1444 O O . THR A 1 180 ? 3.328 3.675 5.623 1.00 97.81 180 THR A O 1
ATOM 1447 N N . ILE A 1 181 ? 4.729 5.343 6.194 1.00 93.44 181 ILE A N 1
ATOM 1448 C CA . ILE A 1 181 ? 5.789 4.538 6.797 1.00 93.44 181 ILE A CA 1
ATOM 1449 C C . ILE A 1 181 ? 6.315 5.308 8.016 1.00 93.44 181 ILE A C 1
ATOM 1451 O O . ILE A 1 181 ? 6.664 6.486 7.878 1.00 93.44 181 ILE A O 1
ATOM 1455 N N . TRP A 1 182 ? 6.385 4.640 9.171 1.00 80.75 182 TRP A N 1
ATOM 1456 C CA . TRP A 1 182 ? 7.023 5.116 10.404 1.00 80.75 182 TRP A CA 1
ATOM 1457 C C . TRP A 1 182 ? 7.943 4.058 11.025 1.00 80.75 182 TRP A C 1
ATOM 1459 O O . TRP A 1 182 ? 7.728 2.844 10.783 1.00 80.75 182 TRP A O 1
#

Sequence (182 aa):
MRFYPLIAASSFLFLFGCPSVPPKTPVPVEVNPVIVPDAANHDPITTIDTTQPQAFVVSQEVYDRTFQEIEKLITTLNTLIADRRFDQWKDYLDTSAILSMSDAKTLAELSDRPILKKFNIKLKTISDYFTYVVVPSRSNAKLDEILFMDNNHVTAFTVIKGEKSILYQLKRDGSQWKITIW

pLDDT: mean 82.57, std 22.55, range [37.84, 98.75]